Protein AF-A0A7S4V7R3-F1 (afdb_monomer_lite)

pLDDT: mean 86.44, std 10.92, range [35.0, 94.62]

Foldseek 3Di:
DPPDDDDDPVNVVVVVVCCCVVPPVVVVVVVVVCVVVVVVVVVVVLVVCCVPPVVVSVVVCVVVVVLVVVLVVLVVQLVVLVVQLVVLVVVLVVLVVVCVVCVVVCVVVVVVVVSVVVSVVSVVSNVVSVVSNVVSVCVNVVSVVVPDD

Radius of gyration: 24.73 Å; chains: 1; bounding box: 54×41×65 Å

Structure (mmCIF, N/CA/C/O backbone):
data_AF-A0A7S4V7R3-F1
#
_entry.id   AF-A0A7S4V7R3-F1
#
loop_
_atom_site.group_PDB
_atom_site.id
_atom_site.type_symbol
_atom_site.label_atom_id
_atom_site.label_alt_id
_atom_site.label_comp_id
_atom_site.label_asym_id
_atom_site.label_entity_id
_atom_site.label_seq_id
_atom_site.pdbx_PDB_ins_code
_atom_site.Cartn_x
_atom_site.Cartn_y
_atom_site.Cartn_z
_atom_site.occupancy
_atom_site.B_iso_or_equiv
_atom_site.auth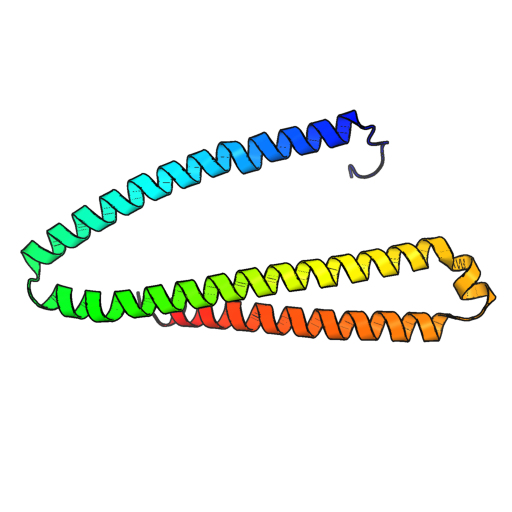_seq_id
_atom_site.auth_comp_id
_atom_site.auth_asym_id
_atom_site.auth_atom_id
_atom_site.pdbx_PDB_model_num
ATOM 1 N N . THR A 1 1 ? 8.732 1.319 27.457 1.00 35.00 1 THR A N 1
ATOM 2 C CA . THR A 1 1 ? 8.717 2.099 28.715 1.00 35.00 1 THR A CA 1
ATOM 3 C C . THR A 1 1 ? 8.979 3.588 28.478 1.00 35.00 1 THR A C 1
ATOM 5 O O . THR A 1 1 ? 9.657 4.216 29.271 1.00 35.00 1 THR A O 1
ATOM 8 N N . ALA A 1 2 ? 8.395 4.200 27.441 1.00 36.69 2 ALA A N 1
ATOM 9 C CA . ALA A 1 2 ? 8.491 5.652 27.219 1.00 36.69 2 ALA A CA 1
ATOM 10 C C . ALA A 1 2 ? 7.206 6.189 26.566 1.00 36.69 2 ALA A C 1
ATOM 12 O O . ALA A 1 2 ? 7.235 6.881 25.559 1.00 36.69 2 ALA A O 1
ATOM 13 N N . ALA A 1 3 ? 6.059 5.784 27.104 1.00 45.84 3 ALA A N 1
ATOM 14 C CA . ALA A 1 3 ? 4.757 6.277 26.679 1.00 45.84 3 ALA A CA 1
ATOM 15 C C . ALA A 1 3 ? 3.990 6.679 27.934 1.00 45.84 3 ALA A C 1
ATOM 17 O O . ALA A 1 3 ? 3.126 5.925 28.353 1.00 45.84 3 ALA A O 1
ATOM 18 N N . THR A 1 4 ? 4.410 7.781 28.568 1.00 50.94 4 THR A N 1
ATOM 19 C CA . THR A 1 4 ? 3.649 8.590 29.546 1.00 50.94 4 THR A CA 1
ATOM 20 C C . THR A 1 4 ? 4.583 9.611 30.209 1.00 50.94 4 THR A C 1
ATOM 22 O O . THR A 1 4 ? 4.965 9.416 31.352 1.00 50.94 4 THR A O 1
ATOM 25 N N . GLU A 1 5 ? 4.952 10.686 29.513 1.00 41.75 5 GLU A N 1
ATOM 26 C CA . GLU A 1 5 ? 5.209 12.009 30.113 1.00 41.75 5 GLU A CA 1
ATOM 27 C C . GLU A 1 5 ? 4.820 13.057 29.061 1.00 41.75 5 GLU A C 1
ATOM 29 O O . GLU A 1 5 ? 4.960 12.815 27.863 1.00 41.75 5 GLU A O 1
ATOM 34 N N . GLY A 1 6 ? 4.193 14.151 29.492 1.00 46.06 6 GLY A N 1
ATOM 35 C CA . GLY A 1 6 ? 3.408 15.054 28.649 1.00 46.06 6 GLY A CA 1
ATOM 36 C C . GLY A 1 6 ? 4.148 15.572 27.415 1.00 46.06 6 GLY A C 1
ATOM 37 O O . GLY A 1 6 ? 5.060 16.387 27.522 1.00 46.06 6 GLY A O 1
ATOM 38 N N . GLY A 1 7 ? 3.707 15.142 26.232 1.00 51.75 7 GLY A N 1
ATOM 39 C CA . GLY A 1 7 ? 4.164 15.694 24.963 1.00 51.75 7 GLY A CA 1
ATOM 40 C C . GLY A 1 7 ? 3.575 17.084 24.760 1.00 51.75 7 GLY A C 1
ATOM 41 O O . GLY A 1 7 ? 2.476 17.221 24.229 1.00 51.75 7 GLY A O 1
ATOM 42 N N . GLY A 1 8 ? 4.280 18.118 25.219 1.00 70.38 8 GLY A N 1
ATOM 43 C CA . GLY A 1 8 ? 4.007 19.489 24.794 1.00 70.38 8 GLY A CA 1
ATOM 44 C C . GLY A 1 8 ? 4.175 19.636 23.272 1.00 70.38 8 GLY A C 1
ATOM 45 O O . GLY A 1 8 ? 4.771 18.759 22.639 1.00 70.38 8 GLY A O 1
ATOM 46 N N . PRO A 1 9 ? 3.706 20.746 22.671 1.00 76.12 9 PRO A N 1
ATOM 47 C CA . PRO A 1 9 ? 3.853 21.005 21.235 1.00 76.12 9 PRO A CA 1
ATOM 48 C C . PRO A 1 9 ? 5.300 20.839 20.739 1.00 76.12 9 PRO A C 1
ATOM 50 O O . PRO A 1 9 ? 5.515 20.429 19.607 1.00 76.12 9 PRO A O 1
ATOM 53 N N . GLU A 1 10 ? 6.297 21.063 21.596 1.00 82.81 10 GLU A N 1
ATOM 54 C CA . GLU A 1 10 ? 7.716 20.853 21.287 1.00 82.81 10 GLU A CA 1
ATOM 55 C C . GLU A 1 10 ? 8.089 19.390 21.006 1.00 82.81 10 GLU A C 1
ATOM 57 O O . GLU A 1 10 ? 8.885 19.133 20.108 1.00 82.81 10 GLU A O 1
ATOM 62 N N . ALA A 1 11 ? 7.518 18.423 21.731 1.00 82.94 11 ALA A N 1
ATOM 63 C CA . ALA A 1 11 ? 7.822 17.003 21.538 1.00 82.94 11 ALA A CA 1
ATOM 64 C C . ALA A 1 11 ? 7.213 16.465 20.235 1.00 82.94 11 ALA A C 1
ATOM 66 O O . ALA A 1 11 ? 7.834 15.657 19.545 1.00 82.94 11 ALA A O 1
ATOM 67 N N . ASP A 1 12 ? 6.019 16.945 19.884 1.00 87.00 12 ASP A N 1
ATOM 68 C CA . ASP A 1 12 ? 5.345 16.585 18.636 1.00 87.00 12 ASP A CA 1
ATOM 69 C C . ASP A 1 12 ? 6.041 17.231 17.427 1.00 87.00 12 ASP A C 1
ATOM 71 O O . ASP A 1 12 ? 6.299 16.570 16.422 1.00 87.00 12 ASP A O 1
ATOM 75 N N . LEU A 1 13 ? 6.477 18.491 17.567 1.00 87.62 13 LEU A N 1
ATOM 76 C CA . LEU A 1 13 ? 7.328 19.166 16.584 1.00 87.62 13 LEU A CA 1
ATOM 77 C C . LEU A 1 13 ? 8.671 18.456 16.410 1.00 87.62 13 LEU A C 1
ATOM 79 O O . LEU A 1 13 ? 9.112 18.261 15.281 1.00 87.62 13 LEU A O 1
ATOM 83 N N . LEU A 1 14 ? 9.315 18.033 17.500 1.00 89.44 14 LEU A N 1
ATOM 84 C CA . LEU A 1 14 ? 10.566 17.281 17.430 1.00 89.44 14 LEU A CA 1
ATOM 85 C C . LEU A 1 14 ? 10.364 15.950 16.698 1.00 89.44 14 LEU A C 1
ATOM 87 O O . LEU A 1 14 ? 11.197 15.583 15.874 1.00 89.44 14 LEU A O 1
ATOM 91 N N . ASN A 1 15 ? 9.265 15.240 16.966 1.00 90.50 15 ASN A N 1
ATOM 92 C CA . ASN A 1 15 ? 8.954 13.981 16.294 1.00 90.50 15 ASN A CA 1
ATOM 93 C C . ASN A 1 15 ? 8.678 14.185 14.798 1.00 90.50 15 ASN A C 1
ATOM 95 O O . ASN A 1 15 ? 9.199 13.434 13.979 1.00 90.50 15 ASN A O 1
ATOM 99 N N . LEU A 1 16 ? 7.931 15.231 14.435 1.00 89.31 16 LEU A N 1
ATOM 100 C CA . LEU A 1 16 ? 7.691 15.620 13.042 1.00 89.31 16 LEU A CA 1
ATOM 101 C C . LEU A 1 16 ? 8.990 15.970 12.317 1.00 89.31 16 LEU A C 1
ATOM 103 O O . LEU A 1 16 ? 9.257 15.429 11.250 1.00 89.31 16 LEU A O 1
ATOM 107 N N . VAL A 1 17 ? 9.830 16.816 12.917 1.00 91.38 17 VAL A N 1
ATOM 108 C CA . VAL A 1 17 ? 11.126 17.204 12.343 1.00 91.38 17 VAL A CA 1
ATOM 109 C C . VAL A 1 17 ? 12.041 15.988 12.210 1.00 91.38 17 VAL A C 1
ATOM 111 O O . VAL A 1 17 ? 12.697 15.816 11.184 1.00 91.38 17 VAL A O 1
ATOM 114 N N . ASN A 1 18 ? 12.072 15.113 13.216 1.00 90.19 18 ASN A N 1
ATOM 115 C CA . ASN A 1 18 ? 12.868 13.893 13.171 1.00 90.19 18 ASN A CA 1
ATOM 116 C C . ASN A 1 18 ? 12.347 12.923 12.099 1.00 90.19 18 ASN A C 1
ATOM 118 O O . ASN A 1 18 ? 13.143 12.344 11.368 1.00 90.19 18 ASN A O 1
ATOM 122 N N . TYR A 1 19 ? 11.029 12.781 11.949 1.00 88.50 19 TYR A N 1
ATOM 123 C CA . TYR A 1 19 ? 10.423 11.985 10.884 1.00 88.50 19 TYR A CA 1
ATOM 124 C C . TYR A 1 19 ? 10.730 12.565 9.497 1.00 88.50 19 TYR A C 1
ATOM 126 O O . TYR A 1 19 ? 11.154 11.824 8.614 1.00 88.50 19 TYR A O 1
ATOM 134 N N . ASP A 1 20 ? 10.617 13.879 9.304 1.00 89.06 20 ASP A N 1
ATOM 135 C CA . ASP A 1 20 ? 10.918 14.536 8.027 1.00 89.06 20 ASP A CA 1
ATOM 136 C C . ASP A 1 20 ? 12.391 14.382 7.636 1.00 89.06 20 ASP A C 1
ATOM 138 O O . ASP A 1 20 ? 12.712 14.014 6.504 1.00 89.06 20 ASP A O 1
ATOM 142 N N . VAL A 1 21 ? 13.310 14.605 8.574 1.00 88.38 21 VAL A N 1
ATOM 143 C CA . VAL A 1 21 ? 14.745 14.455 8.307 1.00 88.38 21 VAL A CA 1
ATOM 144 C C . VAL A 1 21 ? 15.105 12.983 8.086 1.00 88.38 21 VAL A C 1
ATOM 146 O O . VAL A 1 21 ? 15.802 12.652 7.124 1.00 88.38 21 VAL A O 1
ATOM 149 N N . ASN A 1 22 ? 14.619 12.081 8.940 1.00 87.25 22 ASN A N 1
ATOM 150 C CA . ASN A 1 22 ? 15.033 10.683 8.914 1.00 87.25 22 ASN A CA 1
ATOM 151 C C . ASN A 1 22 ? 14.341 9.859 7.816 1.00 87.25 22 ASN A C 1
ATOM 153 O O . ASN A 1 22 ? 14.981 9.029 7.179 1.00 87.25 22 ASN A O 1
ATOM 157 N N . ALA A 1 23 ? 13.046 10.065 7.582 1.00 82.19 23 ALA A N 1
ATOM 158 C CA . ALA A 1 23 ? 12.292 9.312 6.583 1.00 82.19 23 ALA A CA 1
ATOM 159 C C . ALA A 1 23 ? 12.318 9.998 5.213 1.00 82.19 23 ALA A C 1
ATOM 161 O O . ALA A 1 23 ? 12.553 9.334 4.204 1.00 82.19 23 ALA A O 1
ATOM 162 N N . ASN A 1 24 ? 12.107 11.317 5.161 1.00 85.62 24 ASN A N 1
ATOM 163 C CA . ASN A 1 24 ? 11.910 12.012 3.890 1.00 85.62 24 ASN A CA 1
ATOM 164 C C . ASN A 1 24 ? 13.238 12.449 3.251 1.00 85.62 24 ASN A C 1
ATOM 166 O O 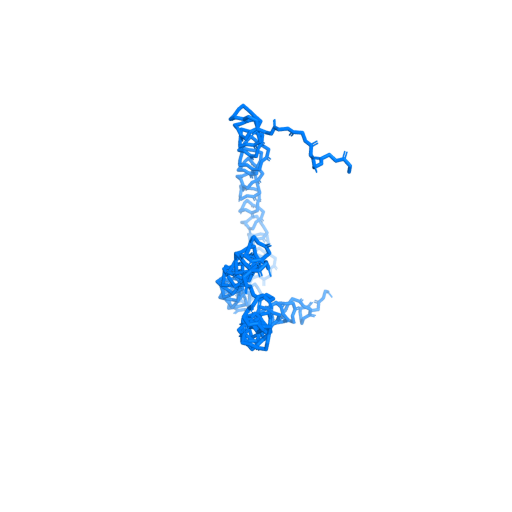. ASN A 1 24 ? 13.485 12.130 2.092 1.00 85.62 24 ASN A O 1
ATOM 170 N N . VAL A 1 25 ? 14.135 13.116 3.989 1.00 86.44 25 VAL A N 1
ATOM 171 C CA . VAL A 1 25 ? 15.407 13.618 3.419 1.00 86.44 25 VAL A CA 1
ATOM 172 C C . VAL A 1 25 ? 16.373 12.477 3.088 1.00 86.44 25 VAL A C 1
ATOM 174 O O . VAL A 1 25 ? 16.884 12.401 1.966 1.00 86.44 25 VAL A O 1
ATOM 177 N N . LEU A 1 26 ? 16.601 11.556 4.031 1.00 84.81 26 LEU A N 1
ATOM 178 C CA . LEU A 1 26 ? 17.449 10.381 3.790 1.00 84.81 26 LEU A CA 1
ATOM 179 C C . LEU A 1 26 ? 16.814 9.411 2.782 1.00 84.81 26 LEU A C 1
ATOM 181 O O . LEU A 1 26 ? 17.510 8.895 1.903 1.00 84.81 26 LEU A O 1
ATOM 185 N N . GLY A 1 27 ? 15.495 9.207 2.859 1.00 87.00 27 GLY A N 1
ATOM 186 C CA . GLY A 1 27 ? 14.759 8.364 1.917 1.00 87.00 27 GLY A CA 1
ATOM 187 C C . GLY A 1 27 ? 14.830 8.895 0.487 1.00 87.00 27 GLY A C 1
ATOM 188 O O . GLY A 1 27 ? 15.161 8.145 -0.432 1.00 87.00 27 GLY A O 1
ATOM 189 N N . LEU A 1 28 ? 14.612 10.198 0.285 1.00 87.25 28 LEU A N 1
ATOM 190 C CA . LEU A 1 28 ? 14.701 10.834 -1.030 1.00 87.25 28 LEU A CA 1
ATOM 191 C C . LEU A 1 28 ? 16.094 10.671 -1.639 1.00 87.25 28 LEU A C 1
ATOM 193 O O . LEU A 1 28 ? 16.209 10.283 -2.802 1.00 87.25 28 LEU A O 1
ATOM 197 N N . HIS A 1 29 ? 17.149 10.905 -0.854 1.00 85.75 29 HIS A N 1
ATOM 198 C CA . HIS A 1 29 ? 18.522 10.685 -1.304 1.00 85.75 29 HIS A CA 1
ATOM 199 C C . HIS A 1 29 ? 18.724 9.237 -1.779 1.00 85.75 29 HIS A C 1
ATOM 201 O O . HIS A 1 29 ? 19.227 9.000 -2.879 1.00 85.75 29 HIS A O 1
ATOM 207 N N . GLN A 1 30 ? 18.255 8.259 -1.001 1.00 85.38 30 GLN A N 1
ATOM 208 C CA . GLN A 1 30 ? 18.352 6.847 -1.368 1.00 85.38 30 GLN A CA 1
ATOM 209 C C . GLN A 1 30 ? 17.551 6.509 -2.638 1.00 85.38 30 GLN A C 1
ATOM 211 O O . GLN A 1 30 ? 18.041 5.762 -3.492 1.00 85.38 30 GLN A O 1
ATOM 216 N N . HIS A 1 31 ? 16.356 7.078 -2.814 1.00 85.25 31 HIS A N 1
ATOM 217 C CA . HIS A 1 31 ? 15.536 6.880 -4.012 1.00 85.25 31 HIS A CA 1
ATOM 218 C C . HIS A 1 31 ? 16.175 7.486 -5.267 1.00 85.25 31 HIS A C 1
ATOM 220 O O . HIS A 1 31 ? 16.165 6.852 -6.326 1.00 85.25 31 HIS A O 1
ATOM 226 N N . VAL A 1 32 ? 16.783 8.669 -5.157 1.00 87.75 32 VAL A N 1
ATOM 227 C CA . VAL A 1 32 ? 17.491 9.332 -6.264 1.00 87.75 32 VAL A CA 1
ATOM 228 C C . VAL A 1 32 ? 18.734 8.538 -6.670 1.00 87.75 32 VAL A C 1
ATOM 230 O O . VAL A 1 32 ? 18.927 8.258 -7.859 1.00 87.75 32 VAL A O 1
ATOM 233 N N . CYS A 1 33 ? 19.547 8.104 -5.701 1.00 88.00 33 CYS A N 1
ATOM 234 C CA . CYS A 1 33 ? 20.722 7.275 -5.970 1.00 88.00 33 CYS A CA 1
ATOM 235 C C . CYS A 1 33 ? 20.337 5.949 -6.636 1.00 88.00 33 CYS A C 1
ATOM 237 O O . CYS A 1 33 ? 20.947 5.564 -7.633 1.00 88.00 33 CYS A O 1
ATOM 239 N N . THR A 1 34 ? 19.298 5.280 -6.133 1.00 87.06 34 THR A N 1
ATOM 240 C CA . THR A 1 34 ? 18.833 3.995 -6.678 1.00 87.06 34 THR A CA 1
ATOM 241 C C . THR A 1 34 ? 18.288 4.145 -8.097 1.00 87.06 34 THR A C 1
ATOM 243 O O . THR A 1 34 ? 18.598 3.335 -8.965 1.00 87.06 34 THR A O 1
ATOM 246 N N . SER A 1 35 ? 17.520 5.204 -8.367 1.00 86.44 35 SER A N 1
ATOM 247 C CA . SER A 1 35 ? 16.966 5.456 -9.705 1.00 86.44 35 SER A CA 1
ATOM 248 C C . SER A 1 35 ? 18.072 5.696 -10.735 1.00 86.44 35 SER A C 1
ATOM 250 O O . SER A 1 35 ? 18.020 5.174 -11.849 1.00 86.44 35 SER A O 1
ATOM 252 N N . THR A 1 36 ? 19.109 6.437 -10.339 1.00 87.12 36 THR A N 1
ATOM 253 C CA . THR A 1 36 ? 20.240 6.774 -11.212 1.00 87.12 36 THR A CA 1
ATOM 254 C C . THR A 1 36 ? 21.087 5.543 -11.545 1.00 87.12 36 THR A C 1
ATOM 256 O O . THR A 1 36 ? 21.424 5.313 -12.708 1.00 87.12 36 THR A O 1
ATOM 259 N N . THR A 1 37 ? 21.408 4.713 -10.548 1.00 88.12 37 THR A N 1
ATOM 260 C CA . THR A 1 37 ? 22.233 3.511 -10.750 1.00 88.12 37 THR A CA 1
ATOM 261 C C . THR A 1 37 ? 21.482 2.407 -11.493 1.00 88.12 37 THR A C 1
ATOM 263 O O . THR A 1 37 ? 22.052 1.787 -12.394 1.00 88.12 37 THR A O 1
ATOM 266 N N . ALA A 1 38 ? 20.198 2.194 -11.185 1.00 88.81 38 ALA A N 1
ATOM 267 C CA . ALA A 1 38 ? 19.371 1.187 -11.847 1.00 88.81 38 ALA A CA 1
ATOM 268 C C . ALA A 1 38 ? 19.196 1.477 -13.345 1.00 88.81 38 ALA A C 1
ATOM 270 O O . ALA A 1 38 ? 19.322 0.570 -14.168 1.00 88.81 38 ALA A O 1
ATOM 271 N N . PHE A 1 39 ? 18.961 2.741 -13.712 1.00 89.81 39 PHE A N 1
ATOM 272 C CA . PHE A 1 39 ? 18.793 3.132 -15.111 1.00 89.81 39 PHE A CA 1
ATOM 273 C C . PHE A 1 39 ? 20.079 2.933 -15.924 1.00 89.81 39 PHE A C 1
ATOM 275 O O . PHE A 1 39 ? 20.046 2.338 -17.003 1.00 89.81 39 PHE A O 1
ATOM 282 N N . GLY A 1 40 ? 21.225 3.358 -15.379 1.00 90.50 40 GLY A N 1
ATOM 283 C CA . GLY A 1 40 ? 22.526 3.135 -16.014 1.00 90.50 40 GLY A CA 1
ATOM 284 C C . GLY A 1 40 ? 22.835 1.647 -16.206 1.00 90.50 40 GLY A C 1
ATOM 285 O O . GLY A 1 40 ? 23.228 1.233 -17.297 1.00 90.50 40 GLY A O 1
ATOM 286 N N . GLY A 1 41 ? 22.589 0.826 -15.180 1.00 89.25 41 GLY A N 1
ATOM 287 C CA . GLY A 1 41 ? 22.783 -0.623 -15.250 1.00 89.25 41 GLY A CA 1
ATOM 288 C C . GLY A 1 41 ? 21.908 -1.294 -16.312 1.00 89.25 41 GLY A C 1
ATOM 289 O O . GLY A 1 41 ? 22.411 -2.090 -17.103 1.00 89.25 41 GLY A O 1
ATOM 290 N N . LEU A 1 42 ? 20.624 -0.931 -16.388 1.00 87.62 42 LEU A N 1
ATOM 291 C CA . LEU A 1 42 ? 19.690 -1.477 -17.377 1.00 87.62 42 LEU A CA 1
ATOM 292 C C . LEU A 1 42 ? 20.151 -1.197 -18.816 1.00 87.62 42 LEU A C 1
ATOM 294 O O . LEU A 1 42 ? 20.130 -2.097 -19.658 1.00 87.62 42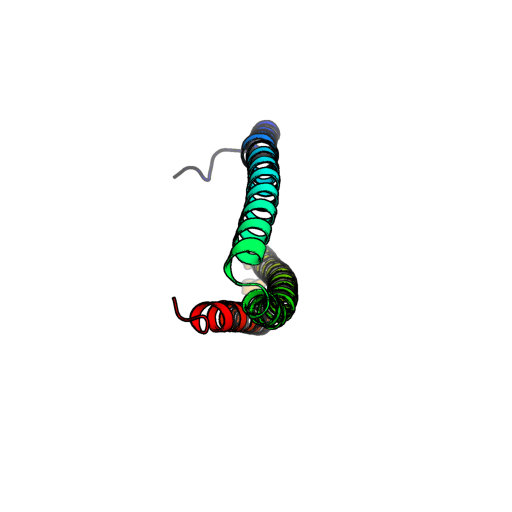 LEU A O 1
ATOM 298 N N . LEU A 1 43 ? 20.596 0.032 -19.099 1.00 89.56 43 LEU A N 1
ATOM 299 C CA . LEU A 1 43 ? 21.078 0.423 -20.426 1.00 89.56 43 LEU A CA 1
ATOM 300 C C . LEU A 1 43 ? 22.336 -0.353 -20.829 1.00 89.56 43 LEU A C 1
ATOM 302 O O . LEU A 1 43 ? 22.400 -0.891 -21.936 1.00 89.56 43 LEU A O 1
ATOM 306 N N . ILE A 1 44 ? 23.311 -0.455 -19.921 1.00 91.00 44 ILE A N 1
ATOM 307 C CA . ILE A 1 44 ? 24.567 -1.175 -20.171 1.00 91.00 44 ILE A CA 1
ATOM 308 C C . ILE A 1 44 ? 24.292 -2.665 -20.403 1.00 91.00 44 ILE A C 1
ATOM 310 O O . ILE A 1 44 ? 24.778 -3.235 -21.380 1.00 91.00 44 ILE A O 1
ATOM 314 N N . LEU A 1 45 ? 23.475 -3.290 -19.547 1.00 87.38 45 LEU A N 1
ATOM 315 C CA . LEU A 1 45 ? 23.123 -4.706 -19.663 1.00 87.38 45 LEU A CA 1
ATOM 316 C C . LEU A 1 45 ? 22.379 -4.998 -20.965 1.00 87.38 45 LEU A C 1
ATOM 318 O O . LEU A 1 45 ? 22.725 -5.953 -21.655 1.00 87.38 45 LEU A O 1
ATOM 322 N N . THR A 1 46 ? 21.407 -4.162 -21.336 1.00 83.88 46 THR A N 1
ATOM 323 C CA . THR A 1 46 ? 20.637 -4.336 -22.577 1.00 83.88 46 THR A CA 1
ATOM 324 C C . THR A 1 46 ? 21.533 -4.198 -23.810 1.00 83.88 46 THR A C 1
ATOM 326 O O . THR A 1 46 ? 21.430 -5.005 -24.735 1.00 83.88 46 THR A O 1
ATOM 329 N N . GLY A 1 47 ? 22.460 -3.232 -23.812 1.00 87.44 47 GLY A N 1
ATOM 330 C CA . GLY A 1 47 ? 23.442 -3.063 -24.887 1.00 87.44 47 GLY A CA 1
ATOM 331 C C . GLY A 1 47 ? 24.402 -4.251 -25.013 1.00 87.44 47 GLY A C 1
ATOM 332 O O . GLY A 1 47 ? 24.642 -4.740 -26.119 1.00 87.44 47 GLY A O 1
ATOM 333 N N . LEU A 1 48 ? 24.897 -4.772 -23.885 1.00 85.44 48 LEU A N 1
ATOM 334 C CA . LEU A 1 48 ? 25.774 -5.945 -23.866 1.00 85.44 48 LEU A CA 1
ATOM 335 C C . LEU A 1 48 ? 25.048 -7.209 -24.356 1.00 85.44 48 LEU A C 1
ATOM 337 O O . LEU A 1 48 ? 25.598 -7.981 -25.144 1.00 85.44 48 LEU A O 1
ATOM 341 N N . LEU A 1 49 ? 23.791 -7.395 -23.939 1.00 85.06 49 LEU A N 1
ATOM 342 C CA . LEU A 1 49 ? 22.950 -8.506 -24.383 1.00 85.06 49 LEU A CA 1
ATOM 343 C C . LEU A 1 49 ? 22.678 -8.433 -25.889 1.00 85.06 49 LEU A C 1
ATOM 345 O O . LEU A 1 49 ? 22.727 -9.456 -26.573 1.00 85.06 49 LEU A O 1
ATOM 349 N N . TRP A 1 50 ? 22.423 -7.231 -26.415 1.00 84.38 50 TRP A N 1
ATOM 350 C CA . TRP A 1 50 ? 22.184 -7.016 -27.843 1.00 84.38 50 TRP A CA 1
ATOM 351 C C . TRP A 1 50 ? 23.386 -7.434 -28.693 1.00 84.38 50 TRP A C 1
ATOM 353 O O . TRP A 1 50 ? 23.217 -8.109 -29.711 1.00 84.38 50 TRP A O 1
ATOM 363 N N . HIS A 1 51 ? 24.596 -7.091 -28.243 1.00 83.88 51 HIS A N 1
ATOM 364 C CA . HIS A 1 51 ? 25.834 -7.460 -28.926 1.00 83.88 51 HIS A CA 1
ATOM 365 C C . HIS A 1 51 ? 26.053 -8.982 -28.964 1.00 83.88 51 HIS A C 1
ATOM 367 O O . HIS A 1 51 ? 26.479 -9.513 -29.986 1.00 83.88 51 HIS A O 1
ATOM 373 N N . GLN A 1 52 ? 25.744 -9.691 -27.874 1.00 81.88 52 GLN A N 1
ATOM 374 C CA . GLN A 1 52 ? 26.011 -11.129 -27.759 1.00 81.88 52 GLN A CA 1
ATOM 375 C C . GLN A 1 52 ? 24.922 -12.020 -28.379 1.00 81.88 52 GLN A C 1
ATOM 377 O O . GLN A 1 52 ? 25.242 -13.030 -29.000 1.00 81.88 52 GLN A O 1
ATOM 382 N N . LEU A 1 53 ? 23.636 -11.691 -28.197 1.00 78.19 53 LEU A N 1
ATOM 383 C CA . LEU A 1 53 ? 22.531 -12.645 -28.398 1.00 78.19 53 LEU A CA 1
ATOM 384 C C . LEU A 1 53 ? 21.543 -12.279 -29.521 1.00 78.19 53 LEU A C 1
ATOM 386 O O . LEU A 1 53 ? 20.689 -13.105 -29.844 1.00 78.19 53 LEU A O 1
ATOM 390 N N . ARG A 1 54 ? 21.661 -11.091 -30.138 1.00 81.50 54 ARG A N 1
ATOM 391 C CA . ARG A 1 54 ? 20.856 -10.584 -31.278 1.00 81.50 54 ARG A CA 1
ATOM 392 C C . ARG A 1 54 ? 19.345 -10.866 -31.191 1.00 81.50 54 ARG A C 1
ATOM 394 O O . ARG A 1 54 ? 18.593 -10.003 -30.776 1.00 81.50 54 ARG A O 1
ATOM 401 N N . TRP A 1 55 ? 18.886 -12.046 -31.612 1.00 80.38 55 TRP A N 1
ATOM 402 C CA . TRP A 1 55 ? 17.466 -12.426 -31.655 1.00 80.38 55 TRP A CA 1
ATOM 403 C C . TRP A 1 55 ? 16.920 -12.950 -30.324 1.00 80.38 55 TRP A C 1
ATOM 405 O O . TRP A 1 55 ? 15.739 -12.770 -30.029 1.00 80.38 55 TRP A O 1
ATOM 415 N N . ALA A 1 56 ? 17.761 -13.569 -29.493 1.00 84.44 56 ALA A N 1
ATOM 416 C CA . ALA A 1 56 ? 17.316 -14.111 -28.210 1.00 84.44 56 ALA A CA 1
ATOM 417 C C . ALA A 1 56 ? 16.920 -13.003 -27.212 1.00 84.44 56 ALA A C 1
ATOM 419 O O . ALA A 1 56 ? 16.051 -13.211 -26.366 1.00 84.44 56 ALA A O 1
ATOM 420 N N . THR A 1 57 ? 17.476 -11.795 -27.354 1.00 82.00 57 THR A N 1
ATOM 421 C CA . THR A 1 57 ? 17.112 -10.630 -26.531 1.00 82.00 57 THR A CA 1
ATOM 422 C C . THR A 1 57 ? 15.695 -10.132 -26.805 1.00 82.00 57 THR A C 1
ATOM 424 O O . THR A 1 57 ? 15.009 -9.729 -25.870 1.00 82.00 57 THR A O 1
ATOM 427 N N . LEU A 1 58 ? 15.219 -10.206 -28.053 1.00 82.25 58 LEU A N 1
ATOM 428 C CA . LEU A 1 58 ? 13.857 -9.805 -28.417 1.00 82.25 58 LEU A CA 1
ATOM 429 C C . LEU A 1 58 ? 12.807 -10.718 -27.772 1.00 82.25 58 LEU A C 1
ATOM 431 O O . LEU A 1 58 ? 11.788 -10.228 -27.290 1.00 82.25 58 LEU A O 1
ATOM 435 N N . CYS A 1 59 ? 13.078 -12.025 -27.698 1.00 86.62 59 CYS A N 1
ATOM 436 C CA . CYS A 1 59 ? 12.201 -12.968 -26.998 1.00 86.62 59 CYS A CA 1
ATOM 437 C C . CYS A 1 59 ? 12.147 -12.669 -25.492 1.00 86.62 59 CYS A C 1
ATOM 439 O O . CYS A 1 59 ? 11.064 -12.603 -24.916 1.00 86.62 59 CYS A O 1
ATOM 441 N N . ALA A 1 60 ? 13.301 -12.418 -24.865 1.00 83.25 60 ALA A N 1
ATOM 442 C CA . ALA A 1 60 ? 13.369 -12.069 -23.446 1.00 83.25 60 ALA A CA 1
ATOM 443 C C . ALA A 1 60 ? 12.641 -10.750 -23.135 1.00 83.25 60 ALA A C 1
ATOM 445 O O . ALA A 1 60 ? 11.869 -10.680 -22.179 1.00 83.25 60 ALA A O 1
ATOM 446 N N . LEU A 1 61 ? 12.827 -9.722 -23.969 1.00 85.69 61 LEU A N 1
ATOM 447 C CA . LEU A 1 61 ? 12.136 -8.441 -23.828 1.00 85.69 61 LEU A CA 1
ATOM 448 C C . LEU A 1 61 ? 10.616 -8.603 -23.985 1.00 85.69 61 LEU A C 1
ATOM 450 O O . LEU A 1 61 ? 9.853 -8.022 -23.214 1.00 85.69 61 LEU A O 1
ATOM 454 N N . GLY A 1 62 ? 10.183 -9.447 -24.927 1.00 87.81 62 GLY A N 1
ATOM 455 C CA . GLY A 1 62 ? 8.774 -9.771 -25.153 1.00 87.81 62 GLY A CA 1
ATOM 456 C C . GLY A 1 62 ? 8.081 -10.411 -23.946 1.00 87.81 62 GLY A C 1
ATOM 457 O O . GLY A 1 62 ? 6.899 -10.163 -23.733 1.00 87.81 62 GLY A O 1
ATOM 458 N N . CYS A 1 63 ? 8.803 -11.175 -23.122 1.00 86.56 63 CYS A N 1
ATOM 459 C CA . CYS A 1 63 ? 8.268 -11.737 -21.877 1.00 86.56 63 CYS A CA 1
ATOM 460 C C . CYS A 1 63 ? 8.430 -10.793 -20.673 1.00 86.56 63 CYS A C 1
ATOM 462 O O . CYS A 1 63 ? 7.545 -10.726 -19.821 1.00 86.56 63 CYS A O 1
ATOM 464 N N . ALA A 1 64 ? 9.534 -10.045 -20.595 1.00 86.06 64 ALA A N 1
ATOM 465 C CA . ALA A 1 64 ? 9.839 -9.179 -19.457 1.00 86.06 64 ALA A CA 1
ATOM 466 C C . ALA A 1 64 ? 8.910 -7.958 -19.373 1.00 86.06 64 ALA A C 1
ATOM 468 O O . ALA A 1 64 ? 8.427 -7.627 -18.293 1.00 86.06 64 ALA A O 1
ATOM 469 N N . VAL A 1 65 ? 8.620 -7.304 -20.503 1.00 89.12 65 VAL A N 1
ATOM 470 C CA . VAL A 1 65 ? 7.759 -6.110 -20.542 1.00 89.12 65 VAL A CA 1
ATOM 471 C C . VAL A 1 65 ? 6.357 -6.374 -19.966 1.00 89.12 65 VAL A C 1
ATOM 473 O O . VAL A 1 65 ? 5.975 -5.670 -19.029 1.00 89.12 65 VAL A O 1
ATOM 476 N N . PRO A 1 66 ? 5.581 -7.373 -20.435 1.00 90.00 66 PRO A N 1
ATOM 477 C CA . PRO A 1 66 ? 4.258 -7.638 -19.872 1.00 90.00 66 PRO A CA 1
ATOM 478 C C . PRO A 1 66 ? 4.321 -8.075 -18.404 1.00 90.00 66 PRO A C 1
ATOM 480 O O . PRO A 1 66 ? 3.463 -7.672 -17.622 1.00 90.00 66 PRO A O 1
ATOM 483 N N . LEU A 1 67 ? 5.352 -8.824 -17.997 1.00 88.19 67 LEU A N 1
ATOM 484 C CA . LEU A 1 67 ? 5.543 -9.215 -16.597 1.00 88.19 67 LEU A CA 1
ATOM 485 C C . LEU A 1 67 ? 5.713 -7.989 -15.684 1.00 88.19 67 LEU A C 1
ATOM 487 O O . LEU A 1 67 ? 5.089 -7.905 -14.623 1.00 88.19 67 LEU A O 1
ATOM 491 N N . VAL A 1 68 ? 6.515 -7.010 -16.112 1.00 89.19 68 VAL A N 1
ATOM 492 C CA . VAL A 1 68 ? 6.712 -5.748 -15.384 1.00 89.19 68 VAL A CA 1
ATOM 493 C C . VAL A 1 68 ? 5.411 -4.944 -15.315 1.00 89.19 68 VAL A C 1
ATOM 495 O O . VAL A 1 68 ? 5.060 -4.460 -14.241 1.00 89.19 68 VAL A O 1
ATOM 498 N N . LEU A 1 69 ? 4.651 -4.847 -16.411 1.00 91.62 69 LEU A N 1
ATOM 499 C CA . LEU A 1 69 ? 3.363 -4.139 -16.422 1.00 91.62 69 LEU A CA 1
ATOM 500 C C . LEU A 1 69 ? 2.344 -4.762 -15.455 1.00 91.62 69 LEU A C 1
ATOM 502 O O . LEU A 1 69 ? 1.692 -4.040 -14.699 1.00 91.62 69 LEU A O 1
ATOM 506 N N . VAL A 1 70 ? 2.245 -6.094 -15.423 1.00 91.56 70 VAL A N 1
ATOM 507 C CA . VAL A 1 70 ? 1.386 -6.813 -14.465 1.00 91.56 70 VAL A CA 1
ATOM 508 C C . VAL A 1 70 ? 1.845 -6.559 -13.029 1.00 91.56 70 VAL A C 1
ATOM 510 O O . VAL A 1 70 ? 1.021 -6.320 -12.147 1.00 91.56 70 VAL A O 1
ATOM 513 N N . SER A 1 71 ? 3.156 -6.545 -12.793 1.00 89.44 71 SER A N 1
ATOM 514 C CA . SER A 1 71 ? 3.727 -6.282 -11.468 1.00 89.44 71 SER A CA 1
ATOM 515 C C . SER A 1 71 ? 3.376 -4.874 -10.972 1.00 89.44 71 SER A C 1
ATOM 517 O O . SER A 1 71 ? 2.960 -4.716 -9.827 1.00 89.44 71 SER A O 1
ATOM 519 N N . ILE A 1 72 ? 3.451 -3.857 -11.840 1.00 91.69 72 ILE A N 1
ATOM 520 C CA . ILE A 1 72 ? 3.040 -2.478 -11.522 1.00 91.69 72 ILE A CA 1
ATOM 521 C C . ILE A 1 72 ? 1.545 -2.417 -11.173 1.00 91.69 72 ILE A C 1
ATOM 523 O O . ILE A 1 72 ? 1.159 -1.793 -10.180 1.00 91.69 72 ILE A O 1
ATOM 527 N N . TYR A 1 73 ? 0.692 -3.093 -11.947 1.00 92.94 73 TYR A N 1
ATOM 528 C CA . TYR A 1 73 ? -0.745 -3.154 -11.670 1.00 92.94 73 TYR A CA 1
ATOM 529 C C . TYR A 1 73 ? -1.048 -3.783 -10.298 1.00 92.94 73 TYR A C 1
ATOM 531 O O . TYR A 1 73 ? -1.851 -3.260 -9.527 1.00 92.94 73 TYR A O 1
ATOM 539 N N . LEU A 1 74 ? -0.358 -4.866 -9.938 1.00 92.31 74 LEU A N 1
ATOM 540 C CA . LEU A 1 74 ? -0.535 -5.505 -8.633 1.00 92.31 74 LEU A CA 1
ATOM 541 C C . LEU A 1 74 ? -0.040 -4.632 -7.478 1.00 92.31 74 LEU A C 1
ATOM 543 O O . LEU A 1 74 ? -0.726 -4.532 -6.464 1.00 92.31 74 LEU A O 1
ATOM 547 N N . VAL A 1 75 ? 1.110 -3.971 -7.631 1.00 90.69 75 VAL A N 1
ATOM 548 C CA . VAL A 1 75 ? 1.676 -3.089 -6.597 1.00 90.69 75 VAL A CA 1
ATOM 549 C C . VAL A 1 75 ? 0.777 -1.875 -6.348 1.00 90.69 75 VAL A C 1
ATOM 551 O O . VAL A 1 75 ? 0.550 -1.500 -5.198 1.00 90.69 75 VAL A O 1
ATOM 554 N N . THR A 1 76 ? 0.201 -1.285 -7.397 1.00 92.81 76 THR A N 1
ATOM 555 C CA . THR A 1 76 ? -0.761 -0.179 -7.241 1.00 92.81 76 THR A CA 1
ATOM 556 C C . THR A 1 76 ? -2.050 -0.634 -6.545 1.00 92.81 76 THR A C 1
ATOM 558 O O . THR A 1 76 ? -2.526 0.042 -5.629 1.00 92.81 76 THR A O 1
ATOM 561 N N . GLY A 1 77 ? -2.574 -1.816 -6.892 1.00 91.31 77 GLY A N 1
ATOM 562 C CA . GLY A 1 77 ? -3.711 -2.432 -6.196 1.00 91.31 77 GLY A CA 1
ATOM 563 C C . GLY A 1 77 ? -3.423 -2.777 -4.728 1.00 91.31 77 GLY A C 1
ATOM 564 O O . GLY A 1 77 ? -4.285 -2.587 -3.861 1.00 91.31 77 GLY A O 1
ATOM 565 N N . LEU A 1 78 ? -2.199 -3.222 -4.429 1.00 92.88 78 LEU A N 1
ATOM 566 C CA . LEU A 1 78 ? -1.721 -3.481 -3.072 1.00 92.88 78 LEU A CA 1
ATOM 567 C C . LEU A 1 78 ? -1.683 -2.191 -2.245 1.00 92.88 78 LEU A C 1
ATOM 569 O O . LEU A 1 78 ? -2.209 -2.170 -1.135 1.00 92.88 78 LEU A O 1
ATOM 573 N N . GLY A 1 79 ? -1.140 -1.105 -2.805 1.00 91.31 79 GLY A N 1
ATOM 574 C CA . GLY A 1 79 ? -1.093 0.206 -2.150 1.00 91.31 79 GLY A CA 1
ATOM 575 C C . GLY A 1 79 ? -2.485 0.761 -1.828 1.00 91.31 79 GLY A C 1
ATOM 576 O O . GLY A 1 79 ? -2.737 1.197 -0.705 1.00 91.31 79 GLY A O 1
ATOM 577 N N . ALA A 1 80 ? -3.428 0.666 -2.771 1.00 93.00 80 ALA A N 1
ATOM 578 C CA . ALA A 1 80 ? -4.818 1.067 -2.539 1.00 93.00 80 ALA A CA 1
ATOM 579 C C . ALA A 1 80 ? -5.496 0.224 -1.440 1.00 93.00 80 ALA A C 1
ATOM 581 O O . ALA A 1 80 ? -6.228 0.748 -0.593 1.00 93.00 80 ALA A O 1
ATOM 582 N N . SER A 1 81 ? -5.226 -1.085 -1.423 1.00 90.69 81 SER A N 1
ATOM 583 C CA . SER A 1 81 ? -5.752 -1.996 -0.399 1.00 90.69 81 SER A CA 1
ATOM 584 C C . SER A 1 81 ? -5.139 -1.716 0.978 1.00 90.69 81 SER A C 1
ATOM 586 O O . SER A 1 81 ? -5.853 -1.754 1.976 1.00 90.69 81 SER A O 1
ATOM 588 N N . PHE A 1 82 ? -3.852 -1.363 1.035 1.00 91.75 82 PHE A N 1
ATOM 589 C CA . PHE A 1 82 ? -3.165 -0.968 2.265 1.00 91.75 82 PHE A CA 1
ATOM 590 C C . PHE A 1 82 ? -3.731 0.332 2.850 1.00 91.75 82 PHE A C 1
ATOM 592 O O . PHE A 1 82 ? -4.036 0.393 4.038 1.00 91.75 82 PHE A O 1
ATOM 599 N N . SER A 1 83 ? -3.961 1.349 2.011 1.00 92.56 83 SER A N 1
ATOM 600 C CA . SER A 1 83 ? -4.605 2.594 2.451 1.00 92.56 83 SER A CA 1
ATOM 601 C C . SER A 1 83 ? -6.006 2.343 3.020 1.00 92.56 83 SER A C 1
ATOM 603 O O . SER A 1 83 ? -6.355 2.879 4.070 1.00 92.56 83 SER A O 1
ATOM 605 N N . SER A 1 84 ? -6.791 1.482 2.365 1.00 91.56 84 SER A N 1
ATOM 606 C CA . SER A 1 84 ? -8.129 1.106 2.841 1.00 91.56 84 SER A CA 1
ATOM 607 C C . SER A 1 84 ? -8.070 0.378 4.190 1.00 91.56 84 SER A C 1
ATOM 609 O O . SER A 1 84 ? -8.852 0.673 5.090 1.00 91.56 84 SER A O 1
ATOM 611 N N . LEU A 1 85 ? -7.107 -0.534 4.355 1.00 92.12 85 LEU A N 1
ATOM 612 C CA . LEU A 1 85 ? -6.871 -1.256 5.605 1.00 92.12 85 LEU A CA 1
ATOM 613 C C . LEU A 1 85 ? -6.517 -0.308 6.756 1.00 92.12 85 LEU A C 1
ATOM 615 O O . LEU A 1 85 ? -7.062 -0.458 7.849 1.00 92.12 85 LEU A O 1
ATOM 619 N N . GLN A 1 86 ? -5.663 0.689 6.507 1.00 91.00 86 GLN A N 1
ATOM 620 C CA . GLN A 1 86 ? -5.312 1.683 7.521 1.00 91.00 86 GLN A CA 1
ATOM 621 C C . GLN A 1 86 ? -6.533 2.504 7.953 1.00 91.00 86 GLN A C 1
ATOM 623 O O . GLN A 1 86 ? -6.77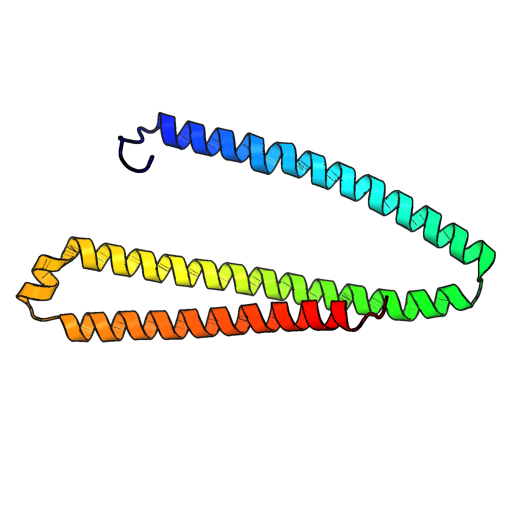9 2.640 9.146 1.00 91.00 86 GLN A O 1
ATOM 628 N N . GLN A 1 87 ? -7.376 2.933 7.009 1.00 92.44 87 GLN A N 1
ATOM 629 C CA . GLN A 1 87 ? -8.618 3.646 7.335 1.00 92.44 87 GLN A CA 1
ATOM 630 C C . GLN A 1 87 ? -9.579 2.811 8.199 1.00 92.44 87 GLN A C 1
ATOM 632 O O . GLN A 1 87 ? -10.192 3.341 9.125 1.00 92.44 87 GLN A O 1
ATOM 637 N N . CYS A 1 88 ? -9.735 1.513 7.918 1.00 89.75 88 CYS A N 1
ATOM 638 C CA . CYS A 1 88 ? -10.556 0.620 8.743 1.00 89.75 88 CYS A CA 1
ATOM 639 C C . CYS A 1 88 ? -9.977 0.452 10.156 1.00 89.75 88 CYS A C 1
ATOM 641 O O . CYS A 1 88 ? -10.722 0.472 11.138 1.00 89.75 88 CYS A O 1
ATOM 643 N N . ASN A 1 89 ? -8.653 0.333 10.267 1.00 91.12 89 ASN A N 1
ATOM 644 C CA . ASN A 1 89 ? -7.971 0.223 11.550 1.00 91.12 89 ASN A CA 1
ATOM 645 C C . ASN A 1 89 ? -8.142 1.498 12.395 1.00 91.12 89 ASN A C 1
ATOM 647 O O . ASN A 1 89 ? -8.524 1.411 13.565 1.00 91.12 89 ASN A O 1
ATOM 651 N N . ASP A 1 90 ? -7.973 2.667 11.774 1.00 92.31 90 ASP A N 1
ATOM 652 C CA . ASP A 1 90 ? -8.163 3.971 12.409 1.00 92.31 90 ASP A CA 1
ATOM 653 C C . ASP A 1 90 ? -9.604 4.152 12.899 1.00 92.31 90 ASP A C 1
ATOM 655 O O . ASP A 1 90 ? -9.821 4.551 14.044 1.00 92.31 90 ASP A O 1
ATOM 659 N N . LYS A 1 91 ? -10.603 3.785 12.079 1.00 91.25 91 LYS A N 1
ATOM 660 C CA . LYS A 1 91 ? -12.024 3.810 12.472 1.00 91.25 91 LYS A CA 1
ATOM 661 C C . LYS A 1 91 ? -12.289 2.940 13.698 1.00 91.25 91 LYS A C 1
ATOM 663 O O . LYS A 1 91 ? -12.918 3.405 14.646 1.00 91.25 91 LYS A O 1
ATOM 668 N N . ARG A 1 92 ? -11.780 1.703 13.716 1.00 90.88 92 ARG A N 1
ATOM 669 C CA . ARG A 1 92 ? -11.931 0.796 14.865 1.00 90.88 92 ARG A CA 1
ATOM 670 C C . ARG A 1 92 ? -11.316 1.399 16.126 1.00 90.88 92 ARG A C 1
ATOM 672 O O . ARG A 1 92 ? -11.949 1.388 17.179 1.00 90.88 92 ARG A O 1
ATOM 679 N N . ILE A 1 93 ? -10.096 1.930 16.030 1.00 91.44 93 ILE A N 1
ATOM 680 C CA . ILE A 1 93 ? -9.401 2.552 17.166 1.00 91.44 93 ILE A CA 1
ATOM 681 C C . ILE A 1 93 ? -10.166 3.785 17.662 1.00 91.44 93 ILE A C 1
ATOM 683 O O . ILE A 1 93 ? -10.303 3.962 18.873 1.00 91.44 93 ILE A O 1
ATOM 687 N N . ALA A 1 94 ? -10.700 4.605 16.757 1.00 92.62 94 ALA A N 1
ATOM 688 C CA . ALA A 1 94 ? -11.505 5.771 17.104 1.00 92.62 94 ALA A CA 1
ATOM 689 C C . ALA A 1 94 ? -12.793 5.380 17.847 1.00 92.62 94 ALA A C 1
ATOM 691 O O . ALA A 1 94 ? -13.049 5.898 18.932 1.00 92.62 94 ALA A O 1
ATOM 692 N N . THR A 1 95 ? -13.553 4.404 17.339 1.00 90.56 95 THR A N 1
ATOM 693 C CA . THR A 1 95 ? -14.775 3.923 18.007 1.00 90.56 95 THR A CA 1
ATOM 694 C C . THR A 1 95 ? -14.474 3.307 19.373 1.00 90.56 95 THR A C 1
ATOM 696 O O . THR A 1 95 ? -15.151 3.609 20.354 1.00 90.56 95 THR A O 1
ATOM 699 N N . LEU A 1 96 ? -13.424 2.486 19.484 1.00 91.69 96 LEU A N 1
ATOM 700 C CA . LEU A 1 96 ? -13.008 1.930 20.775 1.00 91.69 96 LEU A CA 1
ATOM 701 C C . LEU A 1 96 ? -12.615 3.032 21.763 1.00 91.69 96 LEU A C 1
ATOM 703 O O . LEU A 1 96 ? -12.954 2.952 22.942 1.00 91.69 96 LEU A O 1
ATOM 707 N N . ARG A 1 97 ? -11.935 4.081 21.291 1.00 93.69 97 ARG A N 1
ATOM 708 C CA . ARG A 1 97 ? -11.580 5.239 22.113 1.00 93.69 97 ARG A CA 1
ATOM 709 C C . ARG A 1 97 ? -12.830 5.933 22.658 1.00 93.69 97 ARG A C 1
ATOM 711 O O . ARG A 1 97 ? -12.891 6.183 23.859 1.00 93.69 97 ARG A O 1
ATOM 718 N N . GLU A 1 98 ? -13.822 6.207 21.816 1.00 91.81 98 GLU A N 1
ATOM 719 C CA . GLU A 1 98 ? -15.092 6.823 22.229 1.00 91.81 98 GLU A CA 1
ATOM 720 C C . GLU A 1 98 ? -15.817 5.985 23.292 1.00 91.81 98 GLU A C 1
ATOM 722 O O . GLU A 1 98 ? -16.218 6.506 24.335 1.00 91.81 98 GLU A O 1
ATOM 727 N N . VAL A 1 99 ? -15.909 4.669 23.078 1.00 92.44 99 VAL A N 1
ATOM 728 C CA . VAL A 1 99 ? -16.541 3.734 24.022 1.00 92.44 99 VAL A CA 1
ATOM 729 C C . VAL A 1 99 ? -15.802 3.698 25.363 1.00 92.44 99 VAL A C 1
ATOM 731 O O . VAL A 1 99 ? -16.440 3.719 26.417 1.00 92.44 99 VAL A O 1
ATOM 734 N N . LEU A 1 100 ? -14.465 3.679 25.354 1.00 92.00 100 LEU A N 1
ATOM 735 C CA . LEU A 1 100 ? -13.656 3.655 26.577 1.00 92.00 100 LEU A CA 1
ATOM 736 C C . LEU A 1 100 ? -13.820 4.935 27.403 1.00 92.00 100 LEU A C 1
ATOM 738 O O . LEU A 1 100 ? -13.955 4.857 28.626 1.00 92.00 100 LEU A O 1
ATOM 742 N N . PHE A 1 101 ? -13.872 6.103 26.756 1.00 94.00 101 PHE A N 1
ATOM 743 C CA . PHE A 1 101 ? -14.164 7.361 27.448 1.00 94.00 101 PHE A CA 1
ATOM 744 C C . PHE A 1 101 ? -15.612 7.414 27.975 1.00 94.00 101 PHE A C 1
ATOM 746 O O . PHE A 1 101 ? -15.855 7.975 29.044 1.00 94.00 101 PHE A O 1
ATOM 753 N N . GLY A 1 102 ? -16.567 6.786 27.279 1.00 91.56 102 GLY A N 1
ATOM 754 C CA . GLY A 1 102 ? -17.990 6.729 27.638 1.00 91.56 102 GLY A CA 1
ATOM 755 C C . GLY A 1 102 ? -18.422 5.547 28.520 1.00 91.56 102 GLY A C 1
ATOM 756 O O . GLY A 1 102 ? -19.622 5.357 28.732 1.00 91.56 102 GLY A O 1
ATOM 757 N N . ILE A 1 103 ? -17.494 4.748 29.059 1.00 93.75 103 ILE A N 1
ATOM 758 C CA . ILE A 1 103 ? -17.795 3.415 29.619 1.00 93.75 103 ILE A CA 1
ATOM 759 C C . ILE A 1 103 ? -18.838 3.404 30.751 1.00 93.75 103 ILE A C 1
ATOM 761 O O . ILE A 1 103 ? -19.614 2.457 30.882 1.00 93.75 103 ILE A O 1
ATOM 765 N N . ARG A 1 104 ? -18.901 4.466 31.566 1.00 93.44 104 ARG A N 1
ATOM 766 C CA . ARG A 1 104 ? -19.885 4.583 32.660 1.00 93.44 104 ARG A CA 1
ATOM 767 C C . ARG A 1 104 ? -21.320 4.685 32.139 1.00 93.44 104 ARG A C 1
ATOM 769 O O . ARG A 1 104 ? -22.220 4.132 32.759 1.00 93.44 104 ARG A O 1
ATOM 776 N N . ILE A 1 105 ? -21.522 5.361 31.008 1.00 93.31 105 ILE A N 1
ATOM 777 C CA . ILE A 1 105 ? -22.834 5.521 30.366 1.00 93.31 105 ILE A CA 1
ATOM 778 C C . ILE A 1 105 ? -23.257 4.195 29.738 1.00 93.31 105 ILE A C 1
ATOM 780 O O . ILE A 1 105 ? -24.374 3.743 29.967 1.00 93.31 105 ILE A O 1
ATOM 784 N N . VAL A 1 106 ? -22.338 3.536 29.023 1.00 92.50 106 VAL A N 1
ATOM 785 C CA . VAL A 1 106 ? -22.586 2.230 28.391 1.00 92.50 106 VAL A CA 1
ATOM 786 C C . VAL A 1 106 ? -23.079 1.209 29.419 1.00 92.50 106 VAL A C 1
ATOM 788 O O . VAL A 1 106 ? -24.095 0.556 29.194 1.00 92.50 106 VAL A O 1
ATOM 791 N N . LYS A 1 107 ? -22.421 1.133 30.584 1.00 93.56 107 LYS A N 1
ATOM 792 C CA . LYS A 1 107 ? -22.853 0.267 31.692 1.00 93.56 107 LYS A CA 1
ATOM 793 C C . LYS A 1 107 ? -24.135 0.742 32.371 1.00 93.56 107 LYS A C 1
ATOM 795 O O . LYS A 1 107 ? -24.962 -0.081 32.740 1.00 93.56 107 LYS A O 1
ATOM 800 N N . GLY A 1 108 ? -24.314 2.054 32.525 1.00 93.44 108 GLY A N 1
ATOM 801 C CA . GLY A 1 108 ? -25.511 2.635 33.141 1.00 93.44 108 GLY A CA 1
ATOM 802 C C . GLY A 1 108 ? -26.806 2.328 32.382 1.00 93.44 108 GLY A C 1
ATOM 803 O O . GLY A 1 108 ? -27.846 2.173 33.012 1.00 93.44 108 GLY A O 1
ATOM 804 N N . TYR A 1 109 ? -26.734 2.193 31.056 1.00 91.62 109 TYR A N 1
ATOM 805 C CA . TYR A 1 109 ? -27.877 1.857 30.199 1.00 91.62 109 TYR A CA 1
ATOM 806 C C . TYR A 1 109 ? -27.872 0.410 29.675 1.00 91.62 109 TYR A C 1
ATOM 808 O O . TYR A 1 109 ? -28.735 0.060 28.873 1.00 91.62 109 TYR A O 1
ATOM 816 N N . ALA A 1 110 ? -26.914 -0.425 30.101 1.00 92.19 110 ALA A N 1
ATOM 817 C CA . ALA A 1 110 ? -26.709 -1.784 29.586 1.00 92.19 110 ALA A CA 1
ATOM 818 C C . ALA A 1 110 ? -26.625 -1.851 28.041 1.00 92.19 110 ALA A C 1
ATOM 820 O O . ALA A 1 110 ? -27.174 -2.749 27.409 1.00 92.19 110 ALA A O 1
ATOM 821 N N . TRP A 1 111 ? -25.926 -0.892 27.419 1.00 94.56 111 TRP A N 1
ATOM 822 C CA . TRP A 1 111 ? -25.711 -0.816 25.961 1.00 94.56 111 TRP A CA 1
ATOM 823 C C . TRP A 1 111 ? -24.591 -1.731 25.443 1.00 94.56 111 TRP A C 1
ATOM 825 O O . TRP A 1 111 ? -24.246 -1.686 24.266 1.00 94.56 111 TRP A O 1
ATOM 835 N N . GLU A 1 112 ? -24.021 -2.565 26.308 1.00 92.00 112 GLU A N 1
ATOM 836 C CA . GLU A 1 112 ? -22.968 -3.537 25.996 1.00 92.00 112 GLU A CA 1
ATOM 837 C C . GLU A 1 112 ? -23.252 -4.375 24.730 1.00 92.00 112 GLU A C 1
ATOM 839 O O . GLU A 1 112 ? -22.392 -4.369 23.848 1.00 92.00 112 GLU A O 1
ATOM 84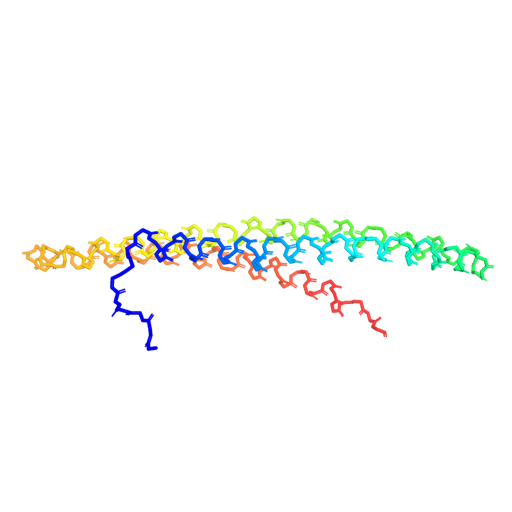4 N N . PRO A 1 113 ? -24.439 -4.995 24.544 1.00 92.75 113 PRO A N 1
ATOM 845 C CA . PRO A 1 113 ? -24.716 -5.785 23.339 1.00 92.75 113 PRO A CA 1
ATOM 846 C C . PRO A 1 113 ? -24.779 -4.941 22.056 1.00 92.75 113 PRO A C 1
ATOM 848 O O . PRO A 1 113 ? -24.338 -5.388 21.002 1.00 92.75 113 PRO A O 1
ATOM 851 N N . ALA A 1 114 ? -25.273 -3.701 22.128 1.00 91.06 114 ALA A N 1
ATOM 852 C CA . ALA A 1 114 ? -25.320 -2.811 20.964 1.00 91.06 114 ALA A CA 1
ATOM 853 C C . ALA A 1 114 ? -23.913 -2.340 20.548 1.00 91.06 114 ALA A C 1
ATOM 855 O O . ALA A 1 114 ? -23.620 -2.170 19.364 1.00 91.06 114 ALA A O 1
ATOM 856 N N . VAL A 1 115 ? -23.024 -2.137 21.526 1.00 91.44 115 VAL A N 1
ATOM 857 C CA . VAL A 1 115 ? -21.612 -1.819 21.276 1.00 91.44 115 VAL A CA 1
ATOM 858 C C . VAL A 1 115 ? -20.878 -3.025 20.691 1.00 91.44 115 VAL A C 1
ATOM 860 O O . VAL A 1 115 ? -20.082 -2.854 19.769 1.00 91.44 115 VAL A O 1
ATOM 863 N N . GLU A 1 116 ? -21.155 -4.228 21.193 1.00 92.19 116 GLU A N 1
ATOM 864 C CA . GLU A 1 116 ? -20.591 -5.476 20.674 1.00 92.19 116 GLU A CA 1
ATOM 865 C C . GLU A 1 116 ? -20.953 -5.683 19.200 1.00 92.19 116 GLU A C 1
ATOM 867 O O . GLU A 1 116 ? -20.055 -5.840 18.375 1.00 92.19 116 GLU A O 1
ATOM 872 N N . GLU A 1 117 ? -22.234 -5.548 18.842 1.00 94.62 117 GLU A N 1
ATOM 873 C CA . GLU A 1 117 ? -22.690 -5.639 17.449 1.00 94.62 117 GLU A CA 1
ATOM 874 C C . GLU A 1 117 ? -21.984 -4.612 16.548 1.00 94.62 117 GLU A C 1
ATOM 876 O O . GLU A 1 117 ? -21.550 -4.925 15.436 1.00 94.62 117 GLU A O 1
ATOM 881 N N . ARG A 1 118 ? -21.789 -3.384 17.046 1.00 92.00 118 ARG A N 1
ATOM 882 C CA . ARG A 1 118 ? -21.095 -2.333 16.295 1.00 92.00 118 ARG A CA 1
ATOM 883 C C . ARG A 1 118 ? -19.615 -2.645 16.064 1.00 92.00 118 ARG A C 1
ATOM 885 O O . ARG A 1 118 ? -19.095 -2.349 14.987 1.00 92.00 118 ARG A O 1
ATOM 892 N N . VAL A 1 119 ? -18.929 -3.201 17.062 1.00 92.31 119 VAL A N 1
ATOM 893 C CA . VAL A 1 119 ? -17.518 -3.604 16.951 1.00 92.31 119 VAL A CA 1
ATOM 894 C C . VAL A 1 119 ? -17.370 -4.805 16.021 1.00 92.31 119 VAL A C 1
ATOM 896 O O . VAL A 1 119 ? -16.428 -4.835 15.227 1.00 92.31 119 VAL A O 1
ATOM 899 N N . ASP A 1 120 ? -18.300 -5.755 16.068 1.00 93.94 120 ASP A N 1
ATOM 900 C CA . ASP A 1 120 ? -18.294 -6.921 15.188 1.00 93.94 120 ASP A CA 1
ATOM 901 C C . ASP A 1 120 ? -18.486 -6.543 13.717 1.00 93.94 120 ASP A C 1
ATOM 903 O O . ASP A 1 120 ? -17.787 -7.078 12.852 1.00 93.94 120 ASP A O 1
ATOM 907 N N . GLU A 1 121 ? -19.349 -5.570 13.417 1.00 93.62 121 GLU A N 1
ATOM 908 C CA . GLU A 1 121 ? -19.504 -5.061 12.052 1.00 93.62 121 GLU A CA 1
ATOM 909 C C . GLU A 1 121 ? -18.211 -4.400 11.543 1.00 93.62 121 GLU A C 1
ATOM 911 O O . GLU A 1 121 ? -17.713 -4.739 10.467 1.00 93.62 121 GLU A O 1
ATOM 916 N N . LEU A 1 122 ? -17.582 -3.545 12.360 1.00 90.81 122 LEU A N 1
ATOM 917 C CA . LEU A 1 122 ? -16.280 -2.946 12.030 1.00 90.81 122 LEU A CA 1
ATOM 918 C C . LEU A 1 122 ? -15.192 -4.011 11.828 1.00 90.81 122 LEU A C 1
ATOM 920 O O . LEU A 1 122 ? -14.334 -3.880 10.953 1.00 90.81 122 LEU A O 1
ATOM 924 N N . ARG A 1 123 ? -15.227 -5.088 12.619 1.00 91.50 123 ARG A N 1
ATOM 925 C CA . ARG A 1 123 ? -14.284 -6.202 12.505 1.00 91.50 123 ARG A CA 1
ATOM 926 C C . ARG A 1 123 ? -14.489 -6.995 11.216 1.00 91.50 123 ARG A C 1
ATOM 928 O O . ARG A 1 123 ? -13.504 -7.425 10.617 1.00 91.50 123 ARG A O 1
ATOM 935 N N . ARG A 1 124 ? -15.731 -7.185 10.761 1.00 93.56 124 ARG A N 1
ATOM 936 C CA . ARG A 1 124 ? -16.027 -7.826 9.467 1.00 93.56 124 ARG A CA 1
ATOM 937 C C . ARG A 1 124 ? -15.496 -7.003 8.299 1.00 93.56 124 ARG A C 1
ATOM 939 O O . ARG A 1 124 ? -14.864 -7.571 7.408 1.00 93.56 124 ARG A O 1
ATOM 946 N N . GLU A 1 125 ? -15.690 -5.686 8.330 1.00 91.50 125 GLU A N 1
ATOM 947 C CA . GLU A 1 125 ? -15.127 -4.773 7.328 1.00 91.50 125 GLU A CA 1
ATOM 948 C C . GLU A 1 125 ? -13.591 -4.836 7.307 1.00 91.50 125 GLU A C 1
ATOM 950 O O . GLU A 1 125 ? -12.986 -4.976 6.242 1.00 91.50 125 GLU A O 1
ATOM 955 N N . GLU A 1 126 ? -12.947 -4.807 8.479 1.00 89.38 126 GLU A N 1
ATOM 956 C CA . GLU A 1 126 ? -11.489 -4.919 8.596 1.00 89.38 126 GLU A CA 1
ATOM 957 C C . GLU A 1 126 ? -10.977 -6.244 8.019 1.00 89.38 126 GLU A C 1
ATOM 959 O O . GLU A 1 126 ? -10.038 -6.246 7.222 1.00 89.38 126 GLU A O 1
ATOM 964 N N . LEU A 1 127 ? -11.613 -7.369 8.364 1.00 93.56 127 LEU A N 1
ATOM 965 C CA . LEU A 1 127 ? -11.240 -8.683 7.838 1.00 93.56 127 LEU A CA 1
ATOM 966 C C . LEU A 1 127 ? -11.372 -8.744 6.312 1.00 93.56 127 LEU A C 1
ATOM 968 O O . LEU A 1 127 ? -10.477 -9.271 5.653 1.00 93.56 127 LEU A O 1
ATOM 972 N N . ALA A 1 128 ? -12.420 -8.152 5.731 1.00 93.25 128 ALA A N 1
ATOM 973 C CA . ALA A 1 128 ? -12.576 -8.081 4.279 1.00 93.25 128 ALA A CA 1
ATOM 974 C C . ALA A 1 128 ? -11.437 -7.283 3.612 1.00 93.25 128 ALA A C 1
ATOM 976 O O . ALA A 1 128 ? -10.878 -7.715 2.596 1.00 93.25 128 ALA A O 1
ATOM 977 N N . CYS A 1 129 ? -11.039 -6.149 4.199 1.00 90.50 129 CYS A N 1
ATOM 978 C CA . CYS A 1 129 ? -9.899 -5.359 3.729 1.00 90.50 129 CYS A CA 1
ATOM 979 C C . CYS A 1 129 ? -8.570 -6.118 3.862 1.00 90.50 129 CYS A C 1
ATOM 981 O O . CYS A 1 129 ? -7.757 -6.101 2.934 1.00 90.50 129 CYS A O 1
ATOM 983 N N . VAL A 1 130 ? -8.369 -6.830 4.973 1.00 92.94 130 VAL A N 1
ATOM 984 C CA . VAL A 1 130 ? -7.189 -7.668 5.228 1.00 92.94 130 VAL A CA 1
ATOM 985 C C . VAL A 1 130 ? -7.084 -8.793 4.201 1.00 92.94 130 VAL A C 1
ATOM 987 O O . VAL A 1 130 ? -6.032 -8.959 3.585 1.00 92.94 130 VAL A O 1
ATOM 990 N N . THR A 1 131 ? -8.165 -9.535 3.947 1.00 92.81 131 THR A N 1
ATOM 991 C CA . THR A 1 131 ?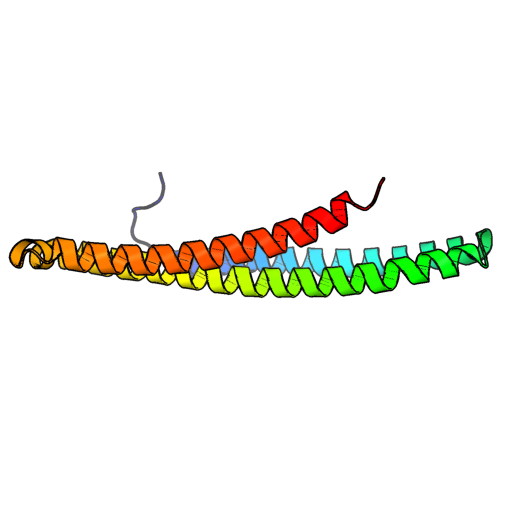 -8.167 -10.606 2.939 1.00 92.81 131 THR A CA 1
ATOM 992 C C . THR A 1 131 ? -7.865 -10.061 1.547 1.00 92.81 131 THR A C 1
ATOM 994 O O . THR A 1 131 ? -7.061 -10.644 0.820 1.00 92.81 131 THR A O 1
ATOM 997 N N . ARG A 1 132 ? -8.442 -8.909 1.179 1.00 89.69 132 ARG A N 1
ATOM 998 C CA . ARG A 1 132 ? -8.135 -8.243 -0.093 1.00 89.69 132 ARG A CA 1
ATOM 999 C C . ARG A 1 132 ? -6.650 -7.889 -0.195 1.00 89.69 132 ARG A C 1
ATOM 1001 O O . ARG A 1 132 ? -6.034 -8.192 -1.213 1.00 89.69 132 ARG A O 1
ATOM 1008 N N . TYR A 1 133 ? -6.069 -7.296 0.847 1.00 92.19 133 TYR A N 1
ATOM 1009 C CA . TYR A 1 133 ? -4.644 -6.962 0.891 1.00 92.19 133 TYR A CA 1
ATOM 1010 C C . TYR A 1 133 ? -3.754 -8.205 0.733 1.00 92.19 133 TYR A C 1
ATOM 1012 O O . TYR A 1 133 ? -2.875 -8.225 -0.129 1.00 92.19 133 TYR A O 1
ATOM 1020 N N . PHE A 1 134 ? -4.026 -9.271 1.492 1.00 91.81 134 PHE A N 1
ATOM 1021 C CA . PHE A 1 134 ? -3.280 -10.526 1.385 1.00 91.81 134 PHE A CA 1
ATOM 1022 C C . PHE A 1 134 ? -3.433 -11.201 0.021 1.00 91.81 134 PHE A C 1
ATOM 1024 O O . PHE A 1 134 ? -2.470 -11.791 -0.457 1.00 91.81 134 PHE A O 1
ATOM 1031 N N . ASN A 1 135 ? -4.584 -11.076 -0.643 1.00 91.25 135 ASN A N 1
ATOM 1032 C CA . ASN A 1 135 ? -4.758 -11.578 -2.006 1.00 91.25 135 ASN A CA 1
ATOM 1033 C C . ASN A 1 135 ? -3.857 -10.841 -3.009 1.00 91.25 135 ASN A C 1
ATOM 1035 O O . ASN A 1 135 ? -3.193 -11.495 -3.812 1.00 91.25 135 ASN A O 1
ATOM 1039 N N . TYR A 1 136 ? -3.774 -9.505 -2.949 1.00 91.25 136 TYR A N 1
ATOM 1040 C CA . TYR A 1 136 ? -2.844 -8.746 -3.801 1.00 91.25 136 TYR A CA 1
ATOM 1041 C C . TYR A 1 136 ? -1.383 -9.085 -3.492 1.00 91.25 136 TYR A C 1
ATOM 1043 O O . TYR A 1 136 ? -0.583 -9.261 -4.412 1.00 91.25 136 TYR A O 1
ATOM 1051 N N . LEU A 1 137 ? -1.042 -9.226 -2.209 1.00 91.62 137 LEU A N 1
ATOM 1052 C CA . LEU A 1 137 ? 0.307 -9.583 -1.779 1.00 91.62 137 LEU A CA 1
ATOM 1053 C C . LEU A 1 137 ? 0.689 -10.996 -2.239 1.00 91.62 137 LEU A C 1
ATOM 1055 O O . LEU A 1 137 ? 1.780 -11.202 -2.763 1.00 91.62 137 LEU A O 1
ATOM 1059 N N . GLY A 1 138 ? -0.221 -11.956 -2.079 1.00 91.88 138 GLY A N 1
ATOM 1060 C CA . GLY A 1 138 ? -0.050 -13.336 -2.518 1.00 91.88 138 GLY A CA 1
ATOM 1061 C C . GLY A 1 138 ? 0.066 -13.450 -4.035 1.00 91.88 138 GLY A C 1
ATOM 1062 O O . GLY A 1 138 ? 0.923 -14.184 -4.516 1.00 91.88 138 GLY A O 1
ATOM 1063 N N . ALA A 1 139 ? -0.720 -12.681 -4.794 1.00 89.12 139 ALA A N 1
ATOM 1064 C CA . ALA A 1 139 ? -0.602 -12.617 -6.250 1.00 89.12 139 ALA A CA 1
ATOM 1065 C C . ALA A 1 139 ? 0.760 -12.053 -6.690 1.00 89.12 139 ALA A C 1
ATOM 1067 O O . ALA A 1 139 ? 1.410 -12.623 -7.564 1.00 89.12 139 ALA A O 1
ATOM 1068 N N . PHE A 1 140 ? 1.224 -10.973 -6.053 1.00 88.94 140 PHE A N 1
ATOM 1069 C CA . PHE A 1 140 ? 2.534 -10.384 -6.331 1.00 88.94 140 PHE A CA 1
ATOM 1070 C C . PHE A 1 140 ? 3.683 -11.351 -6.001 1.00 88.94 140 PHE A C 1
ATOM 1072 O O . PHE A 1 140 ? 4.555 -11.593 -6.836 1.00 88.94 140 PHE A O 1
ATOM 1079 N N . LEU A 1 141 ? 3.650 -11.962 -4.812 1.00 88.06 141 LEU A N 1
ATOM 1080 C CA . LEU A 1 141 ? 4.645 -12.947 -4.390 1.00 88.06 141 LEU A CA 1
ATOM 1081 C C . LEU A 1 141 ? 4.614 -14.198 -5.278 1.00 88.06 141 LEU A C 1
ATOM 1083 O O . LEU A 1 141 ? 5.663 -14.738 -5.606 1.00 88.06 141 LEU A O 1
ATOM 1087 N N . GLY A 1 142 ? 3.427 -14.642 -5.695 1.00 87.94 142 GLY A N 1
ATOM 1088 C CA . GLY A 1 142 ? 3.248 -15.787 -6.584 1.00 87.94 142 GLY A CA 1
ATOM 1089 C C . GLY A 1 142 ? 3.904 -15.574 -7.945 1.00 87.94 142 GLY A C 1
ATOM 1090 O O . GLY A 1 142 ? 4.604 -16.462 -8.420 1.00 87.94 142 GLY A O 1
ATOM 1091 N N . ILE A 1 143 ? 3.759 -14.385 -8.537 1.00 85.00 143 ILE A N 1
ATOM 1092 C CA . ILE A 1 143 ? 4.456 -14.029 -9.783 1.00 85.00 143 ILE A CA 1
ATOM 1093 C C . ILE A 1 143 ? 5.974 -14.010 -9.580 1.00 85.00 143 ILE A C 1
ATOM 1095 O O . ILE A 1 143 ? 6.712 -14.497 -10.433 1.00 85.00 143 ILE A O 1
ATOM 1099 N N . PHE A 1 144 ? 6.443 -13.491 -8.443 1.00 79.62 144 PHE A N 1
ATOM 1100 C CA . PHE A 1 144 ? 7.869 -13.441 -8.130 1.00 79.62 144 PHE A CA 1
ATOM 1101 C C . PHE A 1 144 ? 8.475 -14.838 -7.915 1.00 79.62 144 PHE A C 1
ATOM 1103 O O . PHE A 1 144 ? 9.539 -15.137 -8.446 1.00 79.62 144 PHE A O 1
ATOM 1110 N N . LEU A 1 145 ? 7.782 -15.718 -7.187 1.00 83.19 145 LEU A N 1
ATOM 1111 C CA . LEU A 1 145 ? 8.201 -17.106 -6.956 1.00 83.19 145 LEU A CA 1
ATOM 1112 C C . LEU A 1 145 ? 8.076 -17.983 -8.207 1.00 83.19 145 LEU A C 1
ATOM 1114 O O . LEU A 1 145 ? 8.813 -18.957 -8.342 1.00 83.19 145 LEU A O 1
ATOM 1118 N N . ALA A 1 146 ? 7.155 -17.651 -9.114 1.00 80.25 146 ALA A N 1
ATOM 1119 C CA . ALA A 1 146 ? 7.005 -18.338 -10.389 1.00 80.25 146 ALA A CA 1
ATOM 1120 C C . ALA A 1 146 ? 8.179 -18.084 -11.344 1.00 80.25 146 ALA A C 1
ATOM 1122 O O . ALA A 1 146 ? 8.333 -18.848 -12.292 1.00 80.25 146 ALA A O 1
ATOM 1123 N N . PHE A 1 147 ? 9.000 -17.052 -11.109 1.00 74.75 147 PHE A N 1
ATOM 1124 C CA . PHE A 1 147 ? 10.235 -16.828 -11.854 1.00 74.75 147 PHE A CA 1
ATOM 1125 C C . PHE A 1 147 ? 11.332 -17.756 -11.296 1.00 74.75 147 PHE A C 1
ATOM 1127 O O . PHE A 1 147 ? 11.858 -17.500 -10.208 1.00 74.75 147 PHE A O 1
ATOM 1134 N N . PRO A 1 148 ? 11.676 -18.862 -11.982 1.00 61.72 148 PRO A N 1
ATOM 1135 C CA . PRO A 1 148 ? 12.703 -19.763 -11.496 1.00 61.72 148 PRO A CA 1
ATOM 1136 C C . PRO A 1 148 ? 14.067 -19.086 -11.666 1.00 61.72 148 PRO A C 1
ATOM 1138 O O . PRO A 1 148 ? 14.405 -18.622 -12.753 1.00 61.72 148 PRO A O 1
ATOM 1141 N N . ARG A 1 149 ? 14.809 -19.005 -10.558 1.00 56.66 149 ARG A N 1
ATOM 1142 C CA . ARG A 1 149 ? 16.198 -18.523 -10.479 1.00 56.66 149 ARG A CA 1
ATOM 1143 C C . ARG A 1 149 ? 17.162 -19.297 -11.376 1.00 56.66 149 ARG A C 1
ATOM 1145 O O . ARG A 1 149 ? 17.032 -20.543 -11.431 1.00 56.66 149 ARG A O 1
#

Secondary structure (DSSP, 8-state):
----S---HHHHHHHHHHHIIIIIIHHHHHHHHHHHHHHHHHHHHHHHHHHHHTTHHHHHHHHHHHHHHHHHHHHHHHHHHHHHHHHHHHHHHHHHHHHHHTHHHHHHTT-HHHHHHHHHHHHHHHHHHHHHHHHHHHHHHHHHHHS--

Sequence (149 aa):
TAATEGGGPEADLLNLVNYDVNANVLGLHQHVCTSTTAFGGLLILTGLLWHQLRWATLCALGCAVPLVLVSIYLVTGLGASFSSLQQCNDKRIATLREVLFGIRIVKGYAWEPAVEERVDELRREELACVTRYFNYLGAFLGIFLAFPR

Organism: NCBI:txid311494

InterPro domains:
  IPR011527 ABC transporter type 1, transmembrane domain [PF00664] (12-145)
  IPR011527 ABC transporter type 1, transmembrane domain [PS50929] (12-149)
  IPR036640 ABC transporter type 1, transmembrane domain superfamily [G3DSA:1.20.1560.10] (8-148)
  IPR036640 ABC transporter type 1, transmembrane domain superfamily [SSF90123] (11-144)
  IPR050173 ATP-binding cassette transporter C-like [PTHR24223] (11-144)